Protein AF-T1C7V3-F1 (afdb_monomer)

Foldseek 3Di:
DAPVVDDDDPVCPVVVVVVVVVVVVVLVVCCVPVNPVSSVLVVQLVVLVNCVVVPNPCSVVSNVVSVVPDDDD

Secondary structure (DSSP, 8-state):
--GGG-PPPGGGHHHHHHHHHHHHHHHHHHHHHHHHHHHHHHHHHHHHHHHHHHT-TTHHHHHHHHHHTPPP-

pLDDT: mean 89.43, std 9.22, range [58.84, 98.38]

Structure (mmCIF, N/CA/C/O backbone):
data_AF-T1C7V3-F1
#
_entry.id   AF-T1C7V3-F1
#
loop_
_atom_site.group_PDB
_atom_site.id
_atom_site.type_symbol
_atom_site.label_atom_id
_atom_site.label_alt_id
_atom_site.label_comp_id
_atom_site.label_asym_id
_atom_site.label_entity_id
_atom_site.label_seq_id
_atom_site.pdbx_PDB_ins_code
_atom_site.Cartn_x
_atom_site.Cartn_y
_atom_site.Cartn_z
_atom_site.occupancy
_atom_site.B_iso_or_equiv
_atom_site.auth_seq_id
_atom_site.auth_comp_id
_atom_site.auth_asym_id
_atom_site.auth_atom_id
_atom_site.pdbx_PDB_model_num
ATOM 1 N N . MET A 1 1 ? 12.396 4.992 -9.276 1.00 62.41 1 MET A N 1
ATOM 2 C CA . MET A 1 1 ? 12.080 3.963 -10.291 1.00 62.41 1 MET A CA 1
ATOM 3 C C . MET A 1 1 ? 10.573 3.893 -10.433 1.00 62.41 1 MET A C 1
ATOM 5 O O . MET A 1 1 ? 9.900 3.507 -9.477 1.00 62.41 1 MET A O 1
ATOM 9 N N . ASN A 1 2 ? 10.044 4.333 -11.573 1.00 67.88 2 ASN A N 1
ATOM 10 C CA . ASN A 1 2 ? 8.608 4.438 -11.776 1.00 67.88 2 ASN A CA 1
ATOM 11 C C . ASN A 1 2 ? 8.004 3.075 -12.133 1.00 67.88 2 ASN A C 1
ATOM 13 O O . ASN A 1 2 ? 8.657 2.270 -12.796 1.00 67.88 2 ASN A O 1
ATOM 17 N N . ARG A 1 3 ? 6.781 2.756 -11.673 1.00 68.44 3 ARG A N 1
ATOM 18 C CA . ARG A 1 3 ? 6.166 1.445 -11.991 1.00 68.44 3 ARG A CA 1
ATOM 19 C C . ARG A 1 3 ? 5.969 1.281 -13.503 1.00 68.44 3 ARG A C 1
ATOM 21 O O . ARG A 1 3 ? 6.083 0.164 -14.000 1.00 68.44 3 ARG A O 1
ATOM 28 N N . SER A 1 4 ? 5.708 2.382 -14.205 1.00 70.19 4 SER A N 1
ATOM 29 C CA . SER A 1 4 ? 5.624 2.452 -15.668 1.00 70.19 4 SER A CA 1
ATOM 30 C C . SER A 1 4 ? 6.935 2.103 -16.377 1.00 70.19 4 SER A C 1
ATOM 32 O O . SER A 1 4 ? 6.893 1.660 -17.519 1.00 70.19 4 SER A O 1
ATOM 34 N N . ASP A 1 5 ? 8.080 2.251 -15.705 1.00 76.62 5 ASP A N 1
ATOM 35 C CA . ASP A 1 5 ? 9.401 1.962 -16.279 1.00 76.62 5 ASP A CA 1
ATOM 36 C C . ASP A 1 5 ? 9.725 0.461 -16.234 1.00 76.62 5 ASP A C 1
ATOM 38 O O . ASP A 1 5 ? 10.697 0.005 -16.836 1.00 76.62 5 ASP A O 1
ATOM 42 N N . ILE A 1 6 ? 8.930 -0.325 -15.499 1.00 81.75 6 ILE A N 1
ATOM 43 C CA . ILE A 1 6 ? 9.135 -1.764 -15.375 1.00 81.75 6 ILE A CA 1
ATOM 44 C C . ILE A 1 6 ? 8.414 -2.458 -16.529 1.00 81.75 6 ILE A C 1
ATOM 46 O O . ILE A 1 6 ? 7.206 -2.704 -16.479 1.00 81.75 6 ILE A O 1
ATOM 50 N N . GLN A 1 7 ? 9.171 -2.800 -17.569 1.00 84.62 7 GLN A N 1
ATOM 51 C CA . GLN A 1 7 ? 8.683 -3.669 -18.632 1.00 84.62 7 GLN A CA 1
ATOM 52 C C . GLN A 1 7 ? 8.608 -5.106 -18.135 1.00 84.62 7 GLN A C 1
ATOM 54 O O . GLN A 1 7 ? 9.599 -5.693 -17.700 1.00 84.62 7 GLN A O 1
ATOM 59 N N . PHE A 1 8 ? 7.411 -5.674 -18.225 1.00 84.94 8 PHE A N 1
ATOM 60 C CA . PHE A 1 8 ? 7.199 -7.085 -17.963 1.00 84.94 8 PHE A CA 1
ATOM 61 C C . PHE A 1 8 ? 7.051 -7.827 -19.285 1.00 84.94 8 PHE A C 1
ATOM 63 O O . PHE A 1 8 ? 6.286 -7.371 -20.139 1.00 84.94 8 PHE A O 1
ATOM 70 N N . PRO A 1 9 ? 7.750 -8.960 -19.446 1.00 92.50 9 PRO A N 1
ATOM 71 C CA . PRO A 1 9 ? 7.559 -9.826 -20.594 1.00 92.50 9 PRO A CA 1
ATOM 72 C C . PRO A 1 9 ? 6.074 -10.199 -20.797 1.00 92.50 9 PRO A C 1
ATOM 74 O O . PRO A 1 9 ? 5.370 -10.424 -19.800 1.00 92.50 9 PRO A O 1
ATOM 77 N N . PRO A 1 10 ? 5.569 -10.251 -22.047 1.00 92.00 10 PRO A N 1
ATOM 78 C CA . PRO A 1 10 ? 4.166 -10.561 -22.344 1.00 92.00 10 PRO A CA 1
ATOM 79 C C . PRO A 1 10 ? 3.665 -11.871 -21.721 1.00 92.00 10 PRO A C 1
ATOM 81 O O . PRO A 1 10 ? 2.511 -11.952 -21.298 1.00 92.00 10 PRO A O 1
ATOM 84 N N . GLU A 1 11 ? 4.532 -12.875 -21.591 1.00 94.69 11 GLU A N 1
ATOM 85 C CA . GLU A 1 11 ? 4.242 -14.167 -20.961 1.00 94.69 11 GLU A CA 1
ATOM 86 C C . GLU A 1 11 ? 3.826 -14.059 -19.483 1.00 94.69 11 GLU A C 1
ATOM 88 O O . GLU A 1 11 ? 3.220 -14.980 -18.942 1.00 94.69 11 GLU A O 1
ATOM 93 N N . HIS A 1 12 ? 4.090 -12.930 -18.816 1.00 94.12 12 HIS A N 1
ATOM 94 C CA . HIS A 1 12 ? 3.654 -12.684 -17.439 1.00 94.12 12 HIS A CA 1
ATOM 95 C C . HIS A 1 12 ? 2.277 -12.014 -17.338 1.00 94.12 12 HIS A C 1
ATOM 97 O O . HIS A 1 12 ? 1.830 -11.718 -16.230 1.00 94.12 12 HIS A O 1
ATOM 103 N N . SER A 1 13 ? 1.588 -11.756 -18.455 1.00 93.19 13 SER A N 1
ATOM 104 C CA . SER A 1 13 ? 0.285 -11.079 -18.450 1.00 93.19 13 SER A CA 1
ATOM 105 C C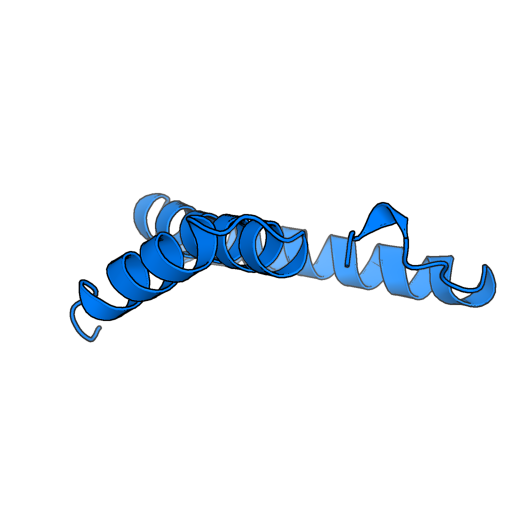 . SER A 1 13 ? -0.768 -11.824 -17.619 1.00 93.19 13 SER A C 1
ATOM 107 O O . SER A 1 13 ? -1.421 -11.197 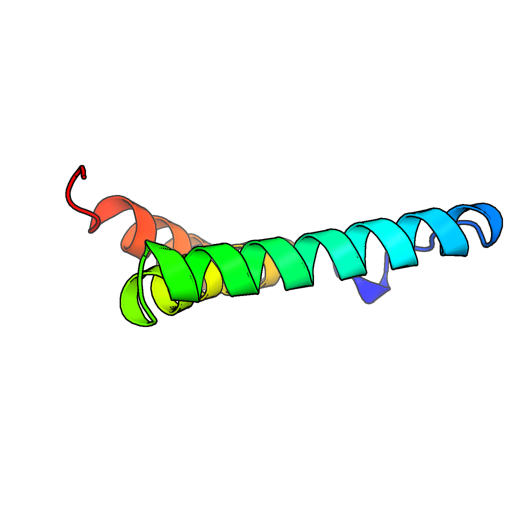-16.786 1.00 93.19 13 SER A O 1
ATOM 109 N N . ALA A 1 14 ? -0.868 -13.151 -17.768 1.00 95.44 14 ALA A N 1
ATOM 110 C CA . ALA A 1 14 ? -1.807 -13.969 -16.995 1.00 95.44 14 ALA A CA 1
ATOM 111 C C . ALA A 1 14 ? -1.530 -13.873 -15.485 1.00 95.44 14 ALA A C 1
ATOM 113 O O . ALA A 1 14 ? -2.407 -13.503 -14.713 1.00 95.44 14 ALA A O 1
ATOM 114 N N . LEU A 1 15 ? -0.268 -14.053 -15.082 1.00 95.62 15 LEU A N 1
ATOM 115 C CA . LEU A 1 15 ? 0.146 -13.930 -13.681 1.00 95.62 15 LEU A CA 1
ATOM 116 C C . LEU A 1 15 ? -0.163 -12.541 -13.096 1.00 95.62 15 LEU A C 1
ATOM 118 O O . LEU A 1 15 ? -0.491 -12.408 -11.920 1.00 95.62 15 LEU A O 1
ATOM 122 N N . ARG A 1 16 ? -0.05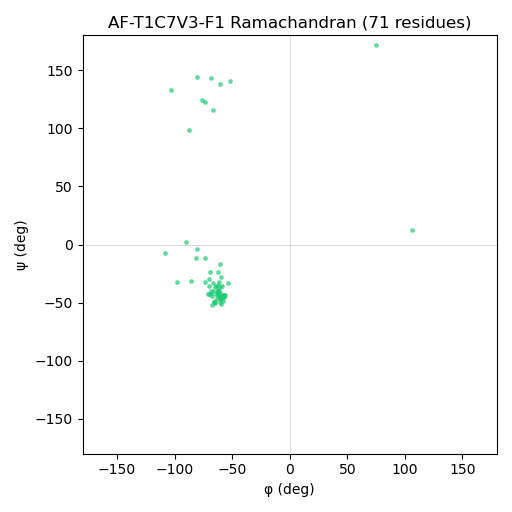1 -11.478 -13.899 1.00 93.31 16 ARG A N 1
ATOM 123 C CA . ARG A 1 16 ? -0.392 -10.119 -13.457 1.00 93.31 16 ARG A CA 1
ATOM 124 C C . ARG A 1 16 ? -1.875 -9.934 -13.211 1.00 93.31 16 ARG A C 1
ATOM 126 O O . ARG A 1 16 ? -2.219 -9.240 -12.256 1.00 93.31 16 ARG A O 1
ATOM 133 N N . ALA A 1 17 ? -2.711 -10.514 -14.068 1.00 95.50 17 ALA A N 1
ATOM 134 C CA . ALA A 1 17 ? -4.150 -10.525 -13.863 1.00 95.50 17 ALA A CA 1
ATOM 135 C C . ALA A 1 17 ? -4.484 -11.257 -12.556 1.00 95.50 17 ALA A C 1
ATOM 137 O O . ALA A 1 17 ? -5.168 -10.687 -11.712 1.00 95.50 17 ALA A O 1
ATOM 138 N N . ASP A 1 18 ? -3.879 -12.424 -12.319 1.00 97.81 18 ASP A N 1
ATOM 139 C CA . ASP A 1 18 ? -4.092 -13.194 -11.088 1.00 97.81 18 ASP A CA 1
ATOM 140 C C . ASP A 1 18 ? -3.680 -12.408 -9.832 1.00 97.81 18 ASP A C 1
ATOM 142 O O . ASP A 1 18 ? -4.438 -12.313 -8.868 1.00 97.81 18 ASP A O 1
ATOM 146 N N . VAL A 1 19 ? -2.498 -11.777 -9.837 1.00 96.50 19 VAL A N 1
ATOM 147 C CA . VAL A 1 19 ? -2.037 -10.933 -8.718 1.00 96.50 19 VAL A CA 1
ATOM 148 C C . VAL A 1 19 ? -2.960 -9.732 -8.497 1.00 96.50 19 VAL A C 1
ATOM 150 O O . VAL A 1 19 ? -3.162 -9.319 -7.355 1.00 96.50 19 VAL A O 1
ATOM 153 N N . HIS A 1 20 ? -3.522 -9.162 -9.565 1.00 95.50 20 HIS A N 1
ATOM 154 C CA . HIS A 1 20 ? -4.490 -8.076 -9.447 1.00 95.50 20 HIS A CA 1
ATOM 155 C C . HIS A 1 20 ? -5.777 -8.552 -8.769 1.00 95.50 20 HIS A C 1
ATOM 157 O O . HIS A 1 20 ? -6.178 -7.950 -7.775 1.00 95.50 20 HIS A O 1
ATOM 163 N N . THR A 1 21 ? -6.344 -9.673 -9.224 1.00 98.12 21 THR A N 1
ATOM 164 C CA . THR A 1 21 ? -7.526 -10.294 -8.613 1.00 98.12 21 THR A CA 1
ATOM 165 C C . THR A 1 21 ? -7.291 -10.633 -7.142 1.00 98.12 21 THR A C 1
ATOM 167 O O . THR A 1 21 ? -8.130 -10.338 -6.295 1.00 98.12 21 THR A O 1
ATOM 170 N N . LEU A 1 22 ? -6.125 -11.185 -6.794 1.00 98.38 22 LEU A N 1
ATOM 171 C CA . LEU A 1 22 ? -5.767 -11.435 -5.395 1.00 98.38 22 LEU A CA 1
ATOM 172 C C . LEU A 1 22 ? -5.701 -10.140 -4.572 1.00 98.38 22 LEU A C 1
ATOM 174 O O . LEU A 1 22 ? -6.154 -10.118 -3.430 1.00 98.38 22 LEU A O 1
ATOM 178 N N . GLY A 1 23 ? -5.172 -9.056 -5.143 1.00 97.12 23 GLY A N 1
ATOM 179 C CA . GLY A 1 23 ? -5.153 -7.744 -4.496 1.00 97.12 23 GLY A CA 1
ATOM 180 C C . GLY A 1 23 ? -6.555 -7.195 -4.218 1.00 97.12 23 GLY A C 1
ATOM 181 O O . GLY A 1 23 ? -6.798 -6.664 -3.135 1.00 97.12 23 GLY A O 1
ATOM 182 N N . GLU A 1 24 ? -7.488 -7.362 -5.158 1.00 98.00 24 GLU A N 1
ATOM 183 C CA . GLU A 1 24 ? -8.892 -6.970 -4.978 1.00 98.00 24 GLU A CA 1
ATOM 184 C C . GLU A 1 24 ? -9.565 -7.767 -3.856 1.00 98.00 24 GLU A C 1
ATOM 186 O O . GLU A 1 24 ? -10.193 -7.173 -2.977 1.00 98.00 24 GLU A O 1
ATOM 191 N N . LEU A 1 25 ? -9.372 -9.090 -3.835 1.00 98.25 25 LEU A N 1
ATOM 192 C CA . LEU A 1 25 ? -9.911 -9.972 -2.796 1.00 98.25 25 LEU A CA 1
ATOM 193 C C . LEU A 1 25 ? -9.367 -9.621 -1.406 1.00 98.25 25 LEU A C 1
ATOM 195 O O . LEU A 1 25 ? -10.128 -9.544 -0.444 1.00 98.25 25 LEU A O 1
ATOM 199 N N . ILE A 1 26 ? -8.065 -9.348 -1.284 1.00 97.81 26 ILE A N 1
ATOM 200 C CA . ILE A 1 26 ? -7.474 -8.898 -0.014 1.00 97.81 26 ILE A CA 1
ATOM 201 C C . ILE A 1 26 ? -8.087 -7.561 0.417 1.00 97.81 26 ILE A C 1
ATOM 203 O O . ILE A 1 26 ? -8.412 -7.385 1.590 1.00 97.81 26 ILE A O 1
ATOM 207 N N . GLY A 1 27 ? -8.291 -6.630 -0.518 1.00 97.81 27 GLY A N 1
ATOM 208 C CA . GLY A 1 27 ? -8.958 -5.361 -0.233 1.00 97.81 27 GLY A CA 1
ATOM 209 C C . GLY A 1 27 ? -10.396 -5.539 0.265 1.00 97.81 27 GLY A C 1
ATOM 210 O O . GLY A 1 27 ? -10.836 -4.790 1.134 1.00 97.81 27 GLY A O 1
ATOM 211 N N . GLN A 1 28 ? -11.134 -6.523 -0.254 1.00 98.31 28 GLN A N 1
ATOM 212 C CA . GLN A 1 28 ? -12.464 -6.877 0.255 1.00 98.31 28 GLN A CA 1
ATOM 213 C C . GLN A 1 28 ? -12.375 -7.439 1.677 1.00 98.31 28 GLN A C 1
ATOM 215 O O . GLN A 1 28 ? -13.029 -6.919 2.577 1.00 98.31 28 GLN A O 1
ATOM 220 N N . VAL A 1 29 ? -11.484 -8.406 1.908 1.00 98.25 29 VAL A N 1
ATOM 221 C CA . VAL A 1 29 ? -11.251 -9.012 3.229 1.00 98.25 29 VAL A CA 1
ATOM 222 C C . VAL A 1 29 ? -10.892 -7.967 4.289 1.00 98.25 29 VAL A C 1
ATOM 224 O O . VAL A 1 29 ? -11.426 -8.012 5.397 1.00 98.25 29 VAL A O 1
ATOM 227 N N . LEU A 1 30 ? -10.026 -7.003 3.960 1.00 97.25 30 LEU A N 1
ATOM 228 C CA . LEU A 1 30 ? -9.650 -5.921 4.874 1.00 97.25 30 LEU A CA 1
ATOM 229 C C . LEU A 1 30 ? -10.855 -5.072 5.286 1.00 97.25 30 LEU A C 1
ATOM 231 O O . LEU A 1 30 ? -10.985 -4.751 6.465 1.00 97.25 30 LEU A O 1
ATOM 235 N N . ARG A 1 31 ? -11.750 -4.745 4.347 1.00 97.56 31 ARG A N 1
ATOM 236 C CA . ARG A 1 31 ? -12.968 -3.978 4.648 1.00 97.56 31 ARG A CA 1
ATOM 237 C C . ARG A 1 31 ? -13.976 -4.791 5.450 1.00 97.56 31 ARG A C 1
ATOM 239 O O . ARG A 1 31 ? -14.546 -4.272 6.402 1.00 97.56 31 ARG A O 1
ATOM 246 N N . GLU A 1 32 ? -14.180 -6.054 5.090 1.00 98.00 32 GLU A N 1
ATOM 247 C CA . GLU A 1 32 ? -15.158 -6.928 5.747 1.00 98.00 32 GLU A CA 1
ATOM 248 C C . GLU A 1 32 ? -14.763 -7.273 7.186 1.00 98.00 32 GLU A C 1
ATOM 250 O O . GLU A 1 32 ? -15.609 -7.253 8.077 1.00 98.00 32 GLU A O 1
ATOM 255 N N . GLN A 1 33 ? -13.486 -7.581 7.424 1.00 96.94 33 GLN A N 1
ATOM 256 C CA . GLN A 1 33 ? -13.015 -8.053 8.731 1.00 96.94 33 GLN A CA 1
ATOM 257 C C . GLN A 1 33 ? -12.400 -6.941 9.586 1.00 96.94 33 GLN A C 1
ATOM 259 O O . GLN A 1 33 ? -12.495 -6.982 10.809 1.00 96.94 33 GLN A O 1
ATOM 264 N N . GLY A 1 34 ? -11.760 -5.954 8.957 1.00 93.19 34 GLY A N 1
ATOM 265 C CA . GLY A 1 34 ? -11.065 -4.858 9.635 1.00 93.19 34 GLY A CA 1
ATOM 266 C C . GLY A 1 34 ? -11.755 -3.498 9.536 1.00 93.19 34 GLY A C 1
ATOM 267 O O . GLY A 1 34 ? -11.325 -2.548 10.191 1.00 93.19 34 GLY A O 1
ATOM 268 N N . GLY A 1 35 ? -12.823 -3.393 8.743 1.00 96.69 35 GLY A N 1
ATOM 269 C CA . GLY A 1 35 ? -13.539 -2.145 8.505 1.00 96.69 35 GLY A CA 1
ATOM 270 C C . GLY A 1 35 ? -12.801 -1.175 7.577 1.00 96.69 35 GLY A C 1
ATOM 271 O O . GLY A 1 35 ? -11.634 -1.349 7.219 1.00 96.69 35 GLY A O 1
ATOM 272 N N . GLU A 1 36 ? -13.497 -0.099 7.204 1.00 96.81 36 GLU A N 1
ATOM 273 C CA . GLU A 1 36 ? -12.975 0.896 6.257 1.00 96.81 36 GLU A CA 1
ATOM 274 C C . GLU A 1 36 ? -11.740 1.633 6.798 1.00 96.81 36 GLU A C 1
ATOM 276 O O . GLU A 1 36 ? -10.803 1.913 6.058 1.00 96.81 36 GLU A O 1
ATOM 281 N N . ALA A 1 37 ? -11.697 1.894 8.109 1.00 94.12 37 ALA A N 1
ATOM 282 C CA . ALA A 1 37 ? -10.575 2.590 8.735 1.00 94.12 37 ALA A CA 1
ATOM 283 C C . ALA A 1 37 ? -9.255 1.810 8.606 1.00 94.12 37 ALA A C 1
ATOM 285 O O . ALA A 1 37 ? -8.214 2.414 8.346 1.00 94.12 37 ALA A O 1
ATOM 286 N N . LEU A 1 38 ? -9.290 0.477 8.751 1.00 93.00 38 LEU A N 1
ATOM 287 C CA . LEU A 1 38 ? -8.103 -0.354 8.547 1.00 93.00 38 LEU A CA 1
ATOM 288 C C . LEU A 1 38 ? -7.682 -0.353 7.077 1.00 93.00 38 LEU A C 1
ATOM 290 O O . LEU A 1 38 ? -6.496 -0.218 6.780 1.00 93.00 38 LEU A O 1
ATOM 294 N N . PHE A 1 39 ? -8.646 -0.495 6.165 1.00 95.81 39 PHE A N 1
ATOM 295 C CA . PHE A 1 39 ? -8.378 -0.476 4.731 1.00 95.81 39 PHE A CA 1
ATOM 296 C C . PHE A 1 39 ? -7.691 0.832 4.301 1.00 95.81 39 PHE A C 1
ATOM 298 O O . PHE A 1 39 ? -6.636 0.790 3.668 1.00 95.81 39 PHE A O 1
ATOM 305 N N . GLU A 1 40 ? -8.220 1.985 4.716 1.00 94.69 40 GLU A N 1
ATOM 306 C CA . GLU A 1 40 ? -7.641 3.300 4.409 1.00 94.69 40 GLU A CA 1
ATOM 307 C C . GLU A 1 40 ? -6.230 3.477 4.985 1.00 94.69 40 GLU A C 1
ATOM 309 O O . GLU A 1 40 ? -5.346 4.012 4.311 1.00 94.69 40 GLU A O 1
ATOM 314 N N . LEU A 1 41 ? -5.980 2.978 6.201 1.00 92.31 41 LEU A N 1
ATOM 315 C CA . LEU A 1 41 ? -4.643 2.969 6.805 1.00 92.31 41 LE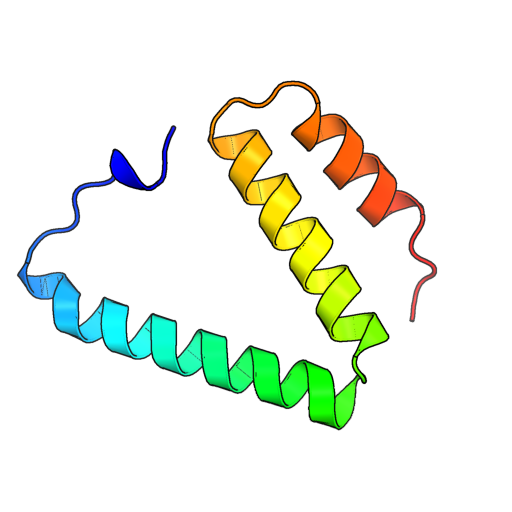U A CA 1
ATOM 316 C C . LEU A 1 41 ? -3.641 2.160 5.968 1.00 92.31 41 LEU A C 1
ATOM 318 O O . LEU A 1 41 ? -2.536 2.633 5.698 1.00 92.31 41 LEU A O 1
ATOM 322 N N . VAL A 1 42 ? -4.021 0.961 5.523 1.00 94.00 42 VAL A N 1
ATOM 323 C CA . VAL A 1 42 ? -3.172 0.124 4.659 1.00 94.00 42 VAL A CA 1
ATOM 324 C C . VAL A 1 42 ? -2.924 0.805 3.308 1.00 94.00 42 VAL A C 1
ATOM 326 O O . VAL A 1 42 ? -1.794 0.827 2.812 1.00 94.00 42 VAL A O 1
ATOM 329 N N . GLU A 1 43 ? -3.952 1.410 2.716 1.00 95.19 43 GLU A N 1
ATOM 330 C CA . GLU A 1 43 ? -3.841 2.107 1.434 1.00 95.19 43 GLU A CA 1
ATOM 331 C C . GLU A 1 43 ? -3.028 3.403 1.513 1.00 95.19 43 GLU A C 1
ATOM 333 O O . GLU A 1 43 ? -2.380 3.785 0.531 1.00 95.19 43 GLU A O 1
ATOM 338 N N . LEU A 1 44 ? -3.028 4.085 2.659 1.00 92.88 44 LEU A N 1
ATOM 339 C CA . LEU A 1 44 ? -2.142 5.217 2.928 1.00 92.88 44 LEU A CA 1
ATOM 340 C C . LEU A 1 44 ? -0.672 4.785 2.820 1.00 92.88 44 LEU A C 1
ATOM 342 O O . LEU A 1 44 ? 0.082 5.369 2.038 1.00 92.88 44 LEU A O 1
ATOM 346 N N . ASP A 1 45 ? -0.286 3.710 3.509 1.00 92.31 45 ASP A N 1
ATOM 347 C CA . ASP A 1 45 ? 1.082 3.183 3.434 1.00 92.31 45 ASP A CA 1
ATOM 348 C C . ASP A 1 45 ? 1.443 2.717 2.034 1.00 92.31 45 ASP A C 1
ATOM 350 O O . ASP A 1 45 ? 2.544 2.986 1.548 1.00 92.31 45 ASP A O 1
ATOM 354 N N . ARG A 1 46 ? 0.526 2.002 1.370 1.00 92.94 46 ARG A N 1
ATOM 355 C CA . ARG A 1 46 ? 0.755 1.490 0.018 1.00 92.94 46 ARG A CA 1
ATOM 356 C C . ARG A 1 46 ? 1.078 2.637 -0.936 1.00 92.94 46 ARG A C 1
ATOM 358 O O . ARG A 1 46 ? 2.024 2.528 -1.720 1.00 92.94 46 ARG A O 1
ATOM 365 N N . ARG A 1 47 ? 0.320 3.737 -0.865 1.00 93.12 47 ARG A N 1
ATOM 366 C CA . ARG A 1 47 ? 0.546 4.944 -1.674 1.00 93.12 47 ARG A CA 1
ATOM 367 C C . ARG A 1 47 ? 1.873 5.616 -1.331 1.00 93.12 47 ARG A C 1
ATOM 369 O O . ARG A 1 47 ? 2.662 5.846 -2.246 1.00 93.12 47 ARG A O 1
ATOM 376 N N . ALA A 1 48 ? 2.167 5.835 -0.050 1.00 92.50 48 ALA A N 1
ATOM 377 C CA . ALA A 1 48 ? 3.421 6.456 0.380 1.00 92.50 48 ALA A CA 1
ATOM 378 C C . ALA A 1 48 ? 4.652 5.611 -0.015 1.00 92.50 48 ALA A C 1
ATOM 380 O O . ALA A 1 48 ? 5.653 6.126 -0.515 1.00 92.50 48 ALA A O 1
ATOM 381 N N . ALA A 1 49 ? 4.572 4.282 0.100 1.00 91.56 49 ALA A N 1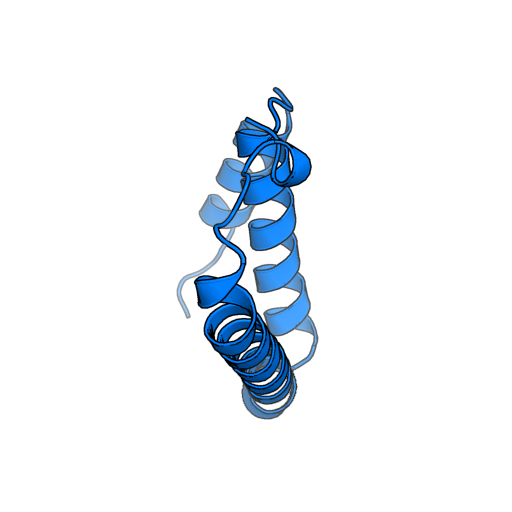
ATOM 382 C CA . ALA A 1 49 ? 5.636 3.377 -0.331 1.00 91.56 49 ALA A CA 1
ATOM 383 C C . ALA A 1 49 ? 5.874 3.412 -1.851 1.00 91.56 49 ALA A C 1
ATOM 385 O O . ALA A 1 49 ? 7.025 3.312 -2.293 1.00 91.56 49 ALA A O 1
ATOM 386 N N . ILE A 1 50 ? 4.810 3.554 -2.651 1.00 90.81 50 ILE A N 1
ATOM 387 C CA . ILE A 1 50 ? 4.902 3.722 -4.107 1.00 90.81 50 ILE A CA 1
ATOM 388 C C . ILE A 1 50 ? 5.539 5.069 -4.449 1.00 90.81 50 ILE A C 1
ATOM 390 O O . ILE A 1 50 ? 6.548 5.068 -5.153 1.00 90.81 50 ILE A O 1
ATOM 394 N N . ALA A 1 51 ? 5.030 6.173 -3.897 1.00 91.00 51 ALA A N 1
ATOM 395 C CA . ALA A 1 51 ? 5.551 7.518 -4.142 1.00 91.00 51 ALA A CA 1
ATOM 396 C C . ALA A 1 51 ? 7.042 7.622 -3.776 1.00 91.00 51 ALA A C 1
ATOM 398 O O . ALA A 1 51 ? 7.862 8.086 -4.571 1.00 91.00 51 ALA A O 1
ATOM 399 N N . ARG A 1 52 ? 7.440 7.043 -2.635 1.00 90.50 52 ARG A N 1
ATOM 400 C CA . ARG A 1 52 ? 8.849 6.950 -2.230 1.00 90.50 52 ARG A CA 1
ATOM 401 C C . ARG A 1 52 ? 9.704 6.233 -3.275 1.00 90.50 52 ARG A C 1
ATOM 403 O O . ARG A 1 52 ? 10.806 6.677 -3.585 1.00 90.50 52 ARG A O 1
ATOM 410 N N . ARG A 1 53 ? 9.230 5.103 -3.818 1.00 87.69 53 ARG A N 1
ATOM 411 C CA . ARG A 1 53 ? 9.953 4.354 -4.865 1.00 87.69 53 ARG A CA 1
ATOM 412 C C . ARG A 1 53 ? 10.041 5.154 -6.166 1.00 87.69 53 ARG A C 1
ATOM 414 O O . ARG A 1 53 ? 11.031 5.031 -6.890 1.00 87.69 53 ARG A O 1
ATOM 421 N N . GLU A 1 54 ? 9.029 5.960 -6.458 1.00 89.12 54 GLU A N 1
ATOM 422 C CA . GLU A 1 54 ? 8.955 6.833 -7.633 1.00 89.12 54 GLU A CA 1
ATOM 423 C C . GLU A 1 54 ? 9.873 8.056 -7.522 1.00 89.12 54 GLU A C 1
ATOM 425 O O . GLU A 1 54 ? 10.202 8.653 -8.544 1.00 89.12 54 GLU A O 1
ATOM 430 N N . GLY A 1 55 ? 10.421 8.315 -6.332 1.00 88.31 55 GLY A N 1
ATOM 431 C CA . GLY A 1 55 ? 11.426 9.347 -6.088 1.00 88.31 55 GLY A CA 1
ATOM 432 C C . GLY A 1 55 ? 10.881 10.569 -5.360 1.00 88.31 55 GLY A C 1
ATOM 433 O O . GLY A 1 55 ? 11.579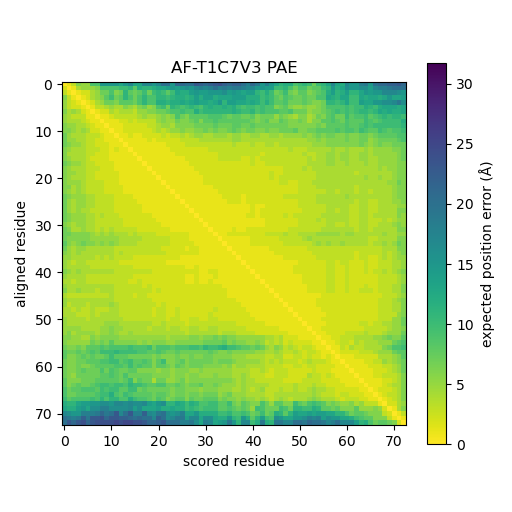 11.576 -5.299 1.00 88.31 55 GLY A O 1
ATOM 434 N N . ASP A 1 56 ? 9.668 10.490 -4.808 1.00 90.12 56 ASP A N 1
ATOM 435 C CA . ASP A 1 56 ? 9.119 11.547 -3.967 1.00 90.12 56 ASP A CA 1
ATOM 436 C C . ASP A 1 56 ? 9.928 11.652 -2.655 1.00 90.12 56 ASP A C 1
ATOM 438 O O . ASP A 1 56 ? 9.954 10.699 -1.861 1.0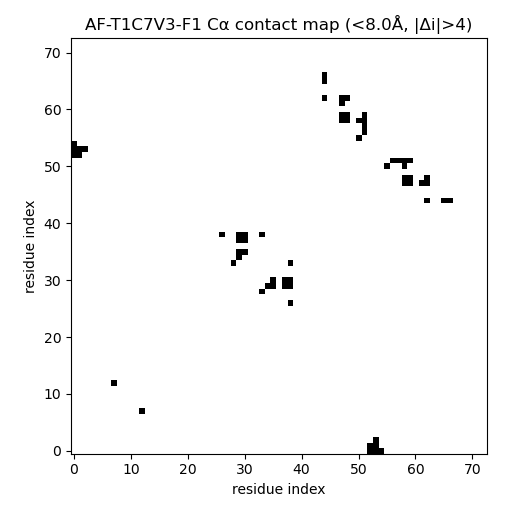0 90.12 56 ASP A O 1
ATOM 442 N N . PRO A 1 57 ? 10.607 12.790 -2.411 1.00 82.88 57 PRO A N 1
ATOM 443 C CA . PRO A 1 57 ? 11.431 12.980 -1.224 1.00 82.88 57 PRO A CA 1
ATOM 444 C C . PRO A 1 57 ? 10.611 13.083 0.072 1.00 82.88 57 PRO A C 1
ATOM 446 O O . PRO A 1 57 ? 11.148 12.794 1.142 1.00 82.88 57 PRO A O 1
ATOM 449 N N . GLN A 1 58 ? 9.333 13.469 0.005 1.00 88.19 58 GLN A N 1
ATOM 450 C CA . GLN A 1 58 ? 8.457 13.614 1.174 1.00 88.19 58 GLN A CA 1
ATOM 451 C C . GLN A 1 58 ? 7.787 12.290 1.553 1.00 88.19 58 GLN A C 1
ATOM 453 O O . GLN A 1 58 ? 7.641 11.989 2.740 1.00 88.19 58 GLN A O 1
ATOM 458 N N . ALA A 1 59 ? 7.512 11.430 0.573 1.00 89.56 59 ALA A N 1
ATOM 459 C CA . ALA A 1 59 ? 6.838 10.152 0.790 1.00 89.56 59 ALA A CA 1
ATOM 460 C C . ALA A 1 59 ? 7.573 9.197 1.755 1.00 89.56 59 ALA A C 1
ATOM 462 O O . ALA A 1 59 ? 6.950 8.381 2.437 1.00 89.56 59 ALA A O 1
ATOM 463 N N . ALA A 1 60 ? 8.907 9.287 1.858 1.00 86.38 60 ALA A N 1
ATOM 464 C CA . ALA A 1 60 ? 9.666 8.516 2.846 1.00 86.38 60 ALA A CA 1
ATOM 465 C C . ALA A 1 60 ? 9.365 8.949 4.289 1.00 86.38 60 ALA A C 1
ATOM 467 O O . ALA A 1 60 ? 9.268 8.096 5.175 1.00 86.38 60 ALA A O 1
ATOM 468 N N . ALA A 1 61 ? 9.233 10.257 4.516 1.00 88.06 61 ALA A N 1
ATOM 469 C CA . ALA A 1 61 ? 8.921 10.816 5.823 1.00 88.06 61 ALA A CA 1
ATOM 470 C C . ALA A 1 61 ? 7.468 10.514 6.207 1.00 88.06 61 ALA A C 1
ATOM 472 O O . ALA A 1 61 ? 7.226 10.069 7.326 1.00 88.06 61 ALA A O 1
ATOM 473 N N . GLU A 1 62 ? 6.536 10.658 5.262 1.00 87.19 62 GLU A N 1
ATOM 474 C CA . GLU A 1 62 ? 5.116 10.337 5.447 1.00 87.19 62 GLU A CA 1
ATOM 475 C C . GLU A 1 62 ? 4.898 8.864 5.808 1.00 87.19 62 GLU A C 1
ATOM 477 O O . GLU A 1 62 ? 4.225 8.563 6.794 1.00 87.19 62 GLU A O 1
ATOM 482 N N . LEU A 1 63 ? 5.538 7.941 5.079 1.00 87.56 63 LEU A N 1
ATOM 483 C CA . LEU A 1 63 ? 5.470 6.513 5.392 1.00 87.56 63 LEU A CA 1
ATOM 484 C C . LEU A 1 63 ? 6.046 6.213 6.786 1.00 87.56 63 LEU A C 1
ATOM 486 O O . LEU A 1 63 ? 5.455 5.460 7.556 1.00 87.56 63 LEU A O 1
ATOM 490 N N . CYS A 1 64 ? 7.197 6.803 7.131 1.00 87.31 64 CYS A N 1
ATOM 491 C CA . CYS A 1 64 ? 7.801 6.612 8.452 1.00 87.31 64 CYS A CA 1
ATOM 492 C C . CYS A 1 64 ? 6.915 7.151 9.580 1.00 87.31 64 CYS A C 1
ATOM 494 O O . CYS A 1 64 ? 6.829 6.512 10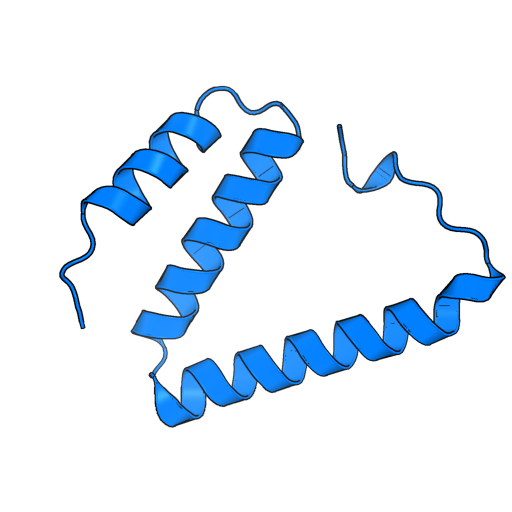.627 1.00 87.31 64 CYS A O 1
ATOM 496 N N . ALA A 1 65 ? 6.290 8.314 9.388 1.00 86.56 65 ALA A N 1
ATOM 497 C CA . ALA A 1 65 ? 5.380 8.906 10.361 1.00 86.56 65 ALA A CA 1
ATOM 498 C C . ALA A 1 65 ? 4.140 8.022 10.552 1.00 86.56 65 ALA A C 1
ATOM 500 O O . ALA A 1 65 ? 3.860 7.616 11.679 1.00 86.56 65 ALA A O 1
ATOM 501 N N . SER A 1 66 ? 3.490 7.615 9.454 1.00 86.12 66 SER A N 1
ATOM 502 C CA . SER A 1 66 ? 2.294 6.764 9.503 1.00 86.12 66 SER A CA 1
ATOM 503 C C . SER A 1 66 ? 2.542 5.445 10.236 1.00 86.12 66 SER A C 1
ATOM 505 O O . SER A 1 66 ? 1.752 5.048 11.090 1.00 86.12 66 SER A O 1
ATOM 507 N N . VAL A 1 67 ? 3.672 4.782 9.969 1.00 85.50 67 VAL A N 1
ATOM 508 C CA . VAL A 1 67 ? 4.015 3.512 10.628 1.00 85.50 67 VAL A CA 1
ATOM 509 C C . VAL A 1 67 ? 4.358 3.706 12.109 1.00 85.50 67 VAL A C 1
ATOM 511 O O . VAL A 1 67 ? 4.024 2.847 12.921 1.00 85.50 67 VAL A O 1
ATOM 514 N N . ARG A 1 68 ? 5.013 4.814 12.485 1.00 85.19 68 ARG A N 1
ATOM 515 C CA . ARG A 1 68 ? 5.415 5.086 13.880 1.00 85.19 68 ARG A CA 1
ATOM 516 C C . ARG A 1 68 ? 4.252 5.464 14.788 1.00 85.19 68 ARG A C 1
ATOM 518 O O . ARG A 1 68 ? 4.310 5.171 15.976 1.00 85.19 68 ARG A O 1
ATOM 525 N N . GLU A 1 69 ? 3.235 6.126 14.253 1.00 82.19 69 GLU A N 1
ATOM 526 C CA . GLU A 1 69 ? 2.074 6.588 15.025 1.00 82.19 69 GLU A CA 1
ATOM 527 C C . GLU A 1 69 ? 1.039 5.481 15.281 1.00 82.19 69 GLU A C 1
ATOM 529 O O . GLU A 1 69 ? 0.068 5.685 16.012 1.00 82.19 69 GLU A O 1
ATOM 534 N N . ARG A 1 70 ? 1.245 4.280 14.726 1.00 81.12 70 ARG A N 1
ATOM 535 C CA . ARG A 1 70 ? 0.348 3.145 14.951 1.00 81.12 70 ARG A CA 1
ATOM 536 C C . ARG A 1 70 ? 0.551 2.533 16.327 1.00 81.12 70 ARG A C 1
ATOM 538 O O . ARG A 1 70 ? 1.638 2.073 16.670 1.00 81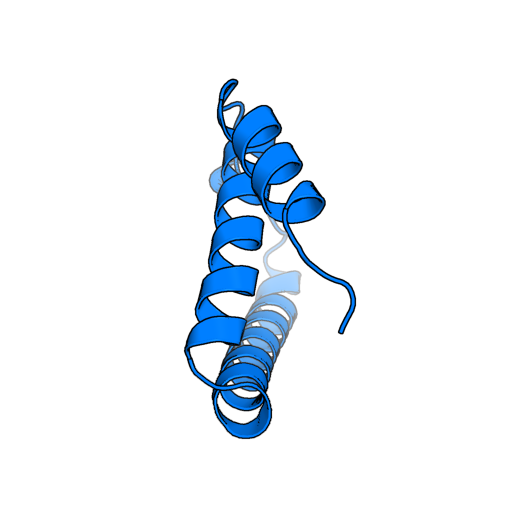.12 70 ARG A O 1
ATOM 545 N N . SER A 1 71 ? -0.540 2.461 17.083 1.00 70.31 71 SER A N 1
ATOM 546 C CA . SER A 1 71 ? -0.594 1.617 18.276 1.00 70.31 71 SER A CA 1
ATOM 547 C C . SER A 1 71 ? -0.559 0.139 17.868 1.00 70.31 71 SER A C 1
ATOM 549 O O . SER A 1 71 ? -1.141 -0.209 16.835 1.00 70.31 71 SER A O 1
ATOM 551 N N . PRO A 1 72 ? 0.109 -0.734 18.641 1.00 62.00 72 PRO A N 1
ATOM 552 C CA . PRO A 1 72 ? 0.009 -2.169 18.420 1.00 62.00 72 PRO A CA 1
ATOM 553 C C . PRO A 1 72 ? -1.450 -2.614 18.589 1.00 62.00 72 PRO A C 1
ATOM 555 O O . PRO A 1 72 ? -2.146 -2.117 19.477 1.00 62.00 72 PRO A O 1
ATOM 558 N N . ALA A 1 73 ? -1.894 -3.497 17.692 1.00 58.84 73 ALA A N 1
ATOM 559 C CA . ALA A 1 73 ? -3.205 -4.139 17.747 1.00 58.84 73 ALA A CA 1
ATOM 560 C C . ALA A 1 73 ? -3.281 -5.168 18.882 1.00 58.84 73 ALA A C 1
ATOM 562 O O . ALA A 1 73 ? -2.237 -5.804 19.166 1.00 58.84 73 ALA A O 1
#

Radius of gyration: 14.94 Å; Cα contacts (8 Å, |Δi|>4): 33; chains: 1; bounding box: 27×28×41 Å

Solvent-accessible surface area (backbone atoms only — not comparable to full-atom values): 4169 Å² total; per-residue (Å²): 92,50,78,87,74,61,81,70,65,75,89,49,51,66,60,50,53,52,55,49,54,51,51,52,51,50,55,47,49,33,36,75,78,55,31,64,71,48,40,50,54,54,50,50,44,54,49,22,55,48,40,32,46,49,62,42,80,61,25,53,55,52,35,52,48,59,64,66,73,54,75,87,131

Organism: NCBI:txid410659

InterPro domains:
  IPR015813 Pyruvate/Phosphoenolpyruvate kinase-like domain superfamily [SSF51621] (13-71)

Mean predicted aligned error: 4.85 Å

Sequence (73 aa):
MNRSDIQFPPEHSALRADVHTLGELIGQVLREQGGEALFELVELDRRAAIARREGDPQAAAELCASVRERSPA